Protein AF-A0A2S9QR85-F1 (afdb_monomer)

Nearest PDB structures (foldseek):
  8r56-assembly2_B  TM=5.406E-01  e=2.020E+00  Priestia megaterium DSM 319
  4exr-assembly1_A-2  TM=4.709E-01  e=4.656E+00  Clostridioides difficile 630
  7yv9-assembly1_H  TM=4.266E-01  e=5.246E+00  Mus musculus

Solvent-accessible surface area (backbone atoms only — not comparable to full-atom val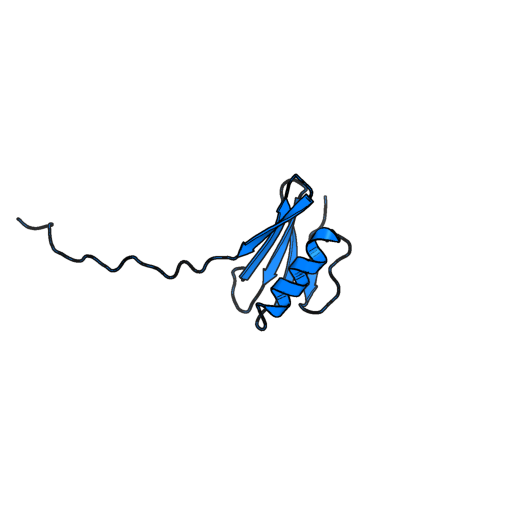ues): 5835 Å² total; per-residue (Å²): 136,79,80,62,50,76,50,48,62,93,52,81,78,59,90,85,57,60,74,72,44,48,65,57,48,55,52,50,48,70,74,36,82,71,47,56,32,38,39,38,39,68,57,97,86,31,54,35,38,29,35,30,40,95,57,96,58,50,56,30,34,42,32,56,40,97,88,60,46,69,41,77,48,63,59,69,77,80,88,64,77,76,76,83,82,88,71,91,83,88,84,130

Organism: NCBI:txid1686285

Foldseek 3Di:
DDDKDKDFQPDQDDPPDDPLCRVVSVVVCVVCVQWTMWIWDADPNWTKIFTHGPDPHGQKIWTQDPVRHIDIGGPPPPPDDPDDPPDDDPDD

Radius of gyration: 18.14 Å; Cα contacts (8 Å, |Δi|>4): 135; chains: 1; bounding box: 39×60×36 Å

Secondary structure (DSSP, 8-state):
----EEEETTSPPPTTS-GGGHHHHHHHHHH-TT--EEEEEEETTEEEEEEE-SSSSEEEEEEE-TTS-EEEEE---------------S--

Sequence (92 aa):
MQLGARWRVGEPPHSGVPPALHAVIAEAEAAHPGASAWTLTWLEGRPRCALGGDGLAPLLTVTLGPSGEPLVEAERNSAAPPADDEDDDWLT

Structure (mmCIF, N/CA/C/O backbone):
data_AF-A0A2S9QR85-F1
#
_entry.id   AF-A0A2S9QR85-F1
#
loop_
_atom_site.group_PDB
_atom_site.id
_atom_site.type_symbol
_atom_site.label_atom_id
_atom_site.label_alt_id
_atom_site.label_comp_id
_atom_site.label_asym_id
_atom_site.label_entity_id
_atom_site.label_seq_id
_atom_site.pdbx_PDB_ins_code
_atom_site.Cartn_x
_atom_site.Cartn_y
_atom_site.Cartn_z
_atom_site.occupancy
_atom_site.B_iso_or_equiv
_atom_site.auth_seq_id
_atom_site.auth_comp_id
_atom_site.auth_asym_id
_atom_site.auth_atom_id
_atom_site.pdbx_PDB_model_num
ATOM 1 N N . MET A 1 1 ? -7.346 -0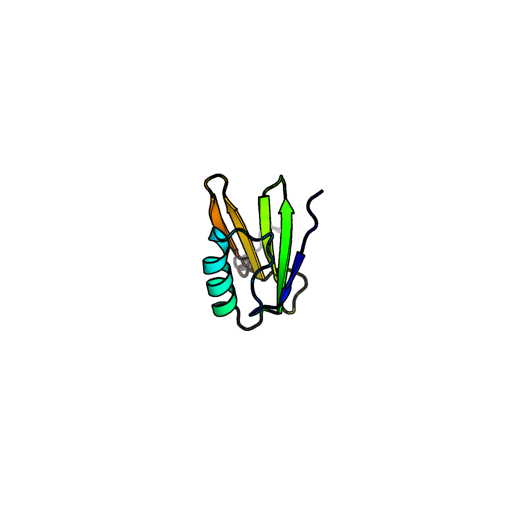.085 19.117 1.00 52.34 1 MET A N 1
ATOM 2 C CA . MET A 1 1 ? -5.978 0.099 18.588 1.00 52.34 1 MET A CA 1
ATOM 3 C C . MET A 1 1 ? -5.739 -1.007 17.579 1.00 52.34 1 MET A C 1
ATOM 5 O O . MET A 1 1 ? -5.774 -2.161 17.982 1.00 52.34 1 MET A O 1
ATOM 9 N N . GLN A 1 2 ? -5.603 -0.686 16.291 1.00 70.19 2 GLN A N 1
ATOM 10 C CA . GLN A 1 2 ? -5.333 -1.696 15.265 1.00 70.19 2 GLN A CA 1
ATOM 11 C C . GLN A 1 2 ? -3.829 -1.721 15.017 1.00 70.19 2 GLN A C 1
ATOM 13 O O . GLN A 1 2 ? -3.253 -0.717 14.601 1.00 70.19 2 GLN A O 1
ATOM 18 N N . LEU A 1 3 ? -3.185 -2.828 15.382 1.00 77.94 3 LEU A N 1
ATOM 19 C CA . LEU A 1 3 ? -1.743 -2.975 15.237 1.00 77.94 3 LEU A CA 1
ATOM 20 C C . LEU A 1 3 ? -1.405 -3.084 13.744 1.00 77.94 3 LEU A C 1
ATOM 22 O O . LEU A 1 3 ? -2.098 -3.773 12.992 1.00 77.94 3 LEU A O 1
ATOM 26 N N . GLY A 1 4 ? -0.358 -2.379 13.314 1.00 86.44 4 GLY A N 1
ATOM 27 C CA . GLY A 1 4 ? 0.209 -2.580 11.984 1.00 86.44 4 GLY A CA 1
ATOM 28 C C . GLY A 1 4 ? 0.787 -3.989 11.830 1.00 86.44 4 GLY A C 1
ATOM 29 O O . GLY A 1 4 ? 1.011 -4.6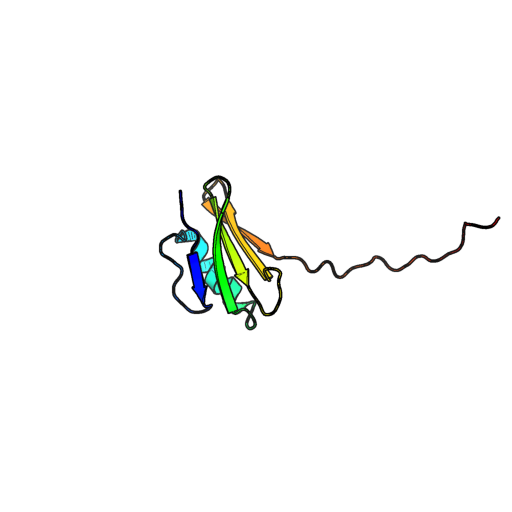94 12.815 1.00 86.44 4 GLY A O 1
ATOM 30 N N . ALA A 1 5 ? 1.041 -4.396 10.592 1.00 92.31 5 ALA A N 1
ATOM 31 C CA . ALA A 1 5 ? 1.655 -5.684 10.280 1.00 92.31 5 ALA A CA 1
ATOM 32 C C . ALA A 1 5 ? 2.719 -5.520 9.196 1.00 92.31 5 ALA A C 1
ATOM 34 O O . ALA A 1 5 ? 2.672 -4.573 8.415 1.00 92.31 5 ALA A O 1
ATOM 35 N N . ARG A 1 6 ? 3.671 -6.449 9.128 1.00 93.88 6 ARG A N 1
ATOM 36 C CA . ARG A 1 6 ? 4.688 -6.494 8.074 1.00 93.88 6 ARG A CA 1
ATOM 37 C C . ARG A 1 6 ? 4.839 -7.929 7.577 1.00 93.88 6 ARG A C 1
ATOM 39 O O . ARG A 1 6 ? 4.913 -8.835 8.401 1.00 93.88 6 ARG A O 1
ATOM 46 N N . TRP A 1 7 ? 4.892 -8.122 6.262 1.00 94.69 7 TRP A N 1
ATOM 47 C CA . TRP A 1 7 ? 5.131 -9.422 5.612 1.00 94.69 7 TRP A CA 1
ATOM 48 C C . TRP A 1 7 ? 6.089 -9.249 4.432 1.00 94.69 7 TRP A C 1
ATOM 50 O O . TRP A 1 7 ? 6.269 -8.124 3.956 1.00 94.69 7 TRP A O 1
ATOM 60 N N . ARG A 1 8 ? 6.769 -10.315 3.990 1.00 94.38 8 ARG A N 1
ATOM 61 C CA . ARG A 1 8 ? 7.673 -10.211 2.833 1.00 94.38 8 ARG A CA 1
ATOM 62 C C . ARG A 1 8 ? 6.903 -10.247 1.520 1.00 94.38 8 ARG A C 1
ATOM 64 O O . ARG A 1 8 ? 5.794 -10.765 1.451 1.00 94.38 8 ARG A O 1
ATOM 71 N N . VAL A 1 9 ? 7.529 -9.703 0.482 1.00 93.00 9 VAL A N 1
ATOM 72 C CA . VAL A 1 9 ? 7.043 -9.847 -0.894 1.00 93.00 9 VAL A CA 1
ATOM 73 C C . VAL A 1 9 ? 6.989 -11.329 -1.272 1.00 93.00 9 VAL A C 1
ATOM 75 O O . VAL A 1 9 ? 7.914 -12.081 -0.952 1.00 93.00 9 VAL A O 1
ATOM 78 N N . GLY A 1 10 ? 5.900 -11.752 -1.914 1.00 89.69 10 GLY A N 1
ATOM 79 C CA . GLY A 1 10 ? 5.654 -13.150 -2.284 1.00 89.69 10 GLY A CA 1
ATOM 80 C C . GLY A 1 10 ? 5.105 -14.039 -1.158 1.00 89.69 10 GLY A C 1
ATOM 81 O O . GLY A 1 10 ? 4.745 -15.189 -1.416 1.00 89.69 10 GLY A O 1
ATOM 82 N N . GLU A 1 11 ? 5.002 -13.535 0.076 1.00 92.31 11 GLU A N 1
ATOM 83 C CA . GLU A 1 11 ? 4.225 -14.183 1.140 1.00 92.31 11 GLU A CA 1
ATOM 84 C C . GLU A 1 11 ? 2.745 -13.765 1.063 1.00 92.31 11 GLU A C 1
ATOM 86 O O . GLU A 1 11 ? 2.429 -12.671 0.584 1.00 92.31 11 GLU A O 1
ATOM 91 N N . PRO A 1 12 ? 1.807 -14.603 1.548 1.00 88.56 12 PRO A N 1
ATOM 92 C CA . PRO A 1 12 ? 0.396 -14.237 1.572 1.00 88.56 12 PRO A CA 1
ATOM 93 C C . PRO A 1 12 ? 0.166 -12.941 2.377 1.00 88.56 12 PRO A C 1
ATOM 95 O O . PRO A 1 12 ? 0.755 -12.783 3.453 1.00 88.56 12 PRO A O 1
ATOM 98 N N . PRO A 1 13 ? -0.716 -12.032 1.908 1.00 89.69 13 PRO A N 1
ATOM 99 C CA . PRO A 1 13 ? -1.037 -10.805 2.627 1.00 89.69 13 PRO A CA 1
ATOM 100 C C . PRO A 1 13 ? -1.517 -11.085 4.054 1.00 89.69 13 PRO A C 1
ATOM 102 O O . PRO A 1 13 ? -2.246 -12.047 4.306 1.00 89.69 13 PRO A O 1
ATOM 105 N N . HIS A 1 14 ? -1.149 -10.212 4.995 1.00 90.50 14 HIS A N 1
ATOM 106 C CA . HIS A 1 14 ? -1.603 -10.323 6.382 1.00 90.50 14 HIS A CA 1
ATOM 107 C C . HIS A 1 14 ? -3.142 -10.304 6.467 1.00 90.50 14 HIS A C 1
ATOM 109 O O . HIS A 1 14 ? -3.800 -9.601 5.704 1.00 90.50 14 HIS A O 1
ATOM 115 N N . SER A 1 15 ? -3.735 -10.999 7.445 1.00 88.00 15 SER A N 1
ATOM 116 C CA . SER A 1 15 ? -5.200 -11.128 7.600 1.00 88.00 15 SER A CA 1
ATOM 117 C C . SER A 1 15 ? -5.950 -9.797 7.765 1.00 88.00 15 SER A C 1
ATOM 119 O O . SER A 1 15 ? -7.152 -9.723 7.533 1.00 88.00 15 SER A O 1
ATOM 121 N N . GLY A 1 16 ? -5.240 -8.736 8.153 1.00 86.81 16 GLY A N 1
ATOM 122 C CA . GLY A 1 16 ? -5.764 -7.369 8.230 1.00 86.81 16 GLY A CA 1
ATOM 123 C C . GLY A 1 16 ? -5.866 -6.644 6.882 1.00 86.81 16 GLY A C 1
ATOM 124 O O . GLY A 1 16 ? -6.417 -5.547 6.837 1.00 86.81 16 GLY A O 1
ATOM 125 N N . VAL A 1 17 ? -5.330 -7.215 5.801 1.00 90.06 17 VAL A N 1
ATOM 126 C CA . VAL A 1 17 ? -5.393 -6.646 4.452 1.00 90.06 17 VAL A CA 1
ATOM 127 C C . VAL A 1 17 ? -6.704 -7.073 3.780 1.00 90.06 17 VAL A C 1
ATOM 129 O O . VAL A 1 17 ? -6.920 -8.274 3.592 1.00 90.06 17 VAL A O 1
ATOM 132 N N . PRO A 1 18 ? -7.566 -6.126 3.367 1.00 90.56 18 PRO A N 1
ATOM 133 C CA . PRO A 1 18 ? -8.803 -6.444 2.664 1.00 90.56 18 PRO A CA 1
ATOM 134 C C . PRO A 1 18 ? -8.548 -7.217 1.362 1.00 90.56 18 PRO A C 1
ATOM 136 O O . PRO A 1 18 ? -7.623 -6.864 0.626 1.00 90.56 18 PRO A O 1
ATOM 139 N N . PRO A 1 19 ? -9.405 -8.191 1.009 1.00 91.06 19 PRO A N 1
ATOM 140 C CA . PRO A 1 19 ? -9.249 -8.985 -0.212 1.00 91.06 19 PRO A CA 1
ATOM 141 C C . PRO A 1 19 ? -9.274 -8.135 -1.490 1.00 91.06 19 PRO A C 1
ATOM 143 O O . PRO A 1 19 ? -8.614 -8.475 -2.466 1.00 91.06 19 PRO A O 1
ATOM 146 N N . ALA A 1 20 ? -9.959 -6.986 -1.466 1.00 91.25 20 ALA A N 1
ATOM 147 C CA . ALA A 1 20 ? -9.970 -6.021 -2.568 1.00 91.25 20 ALA A CA 1
ATOM 148 C C . ALA A 1 20 ? -8.568 -5.490 -2.933 1.00 91.25 20 ALA A C 1
ATOM 150 O O . ALA A 1 20 ? -8.346 -5.092 -4.072 1.00 91.25 20 ALA A O 1
ATOM 151 N N . LEU A 1 21 ? -7.616 -5.498 -1.989 1.00 92.19 21 LEU A N 1
ATOM 152 C CA . LEU A 1 21 ? -6.246 -5.039 -2.227 1.00 92.19 21 LEU A CA 1
ATOM 153 C C . LEU A 1 21 ? -5.313 -6.161 -2.710 1.00 92.19 21 LEU A C 1
ATOM 155 O O . LEU A 1 21 ? -4.205 -5.867 -3.144 1.00 92.19 21 LEU A O 1
ATOM 159 N N . HIS A 1 22 ? -5.716 -7.436 -2.634 1.00 92.88 22 HIS A N 1
ATOM 160 C CA . HIS A 1 22 ? -4.809 -8.568 -2.886 1.00 92.88 22 HIS A CA 1
ATOM 161 C C . HIS A 1 22 ? -4.341 -8.630 -4.340 1.00 92.88 22 HIS A C 1
ATOM 163 O O . HIS A 1 22 ? -3.157 -8.843 -4.582 1.00 92.88 22 HIS A O 1
ATOM 169 N N . ALA A 1 23 ? -5.247 -8.396 -5.296 1.00 92.69 23 ALA A N 1
ATOM 170 C CA . ALA A 1 23 ? -4.897 -8.351 -6.716 1.00 92.69 23 ALA A CA 1
ATOM 171 C C . ALA A 1 23 ? -3.869 -7.243 -6.994 1.00 92.69 23 ALA A C 1
ATOM 173 O O . ALA A 1 23 ? -2.820 -7.498 -7.573 1.00 92.69 23 ALA A O 1
ATOM 174 N N . VAL A 1 24 ? -4.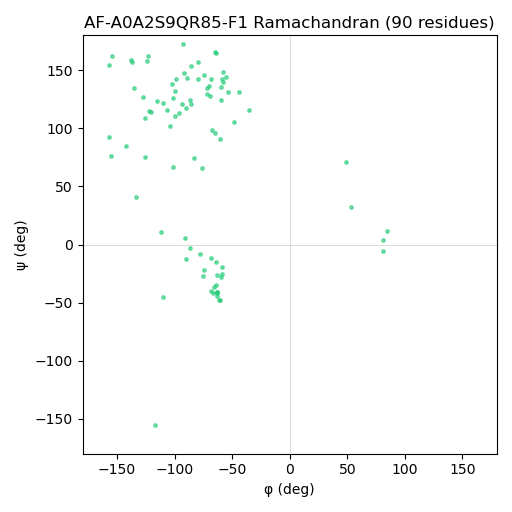126 -6.049 -6.459 1.00 93.88 24 VAL A N 1
ATOM 175 C CA . VAL A 1 24 ? -3.257 -4.880 -6.625 1.00 93.88 24 VAL A CA 1
ATOM 176 C C . VAL A 1 24 ? -1.896 -5.075 -5.960 1.00 93.88 24 VAL A C 1
ATOM 178 O O . VAL A 1 24 ? -0.882 -4.647 -6.501 1.00 93.88 24 VAL A O 1
ATOM 181 N N . ILE A 1 25 ? -1.847 -5.748 -4.807 1.00 93.25 25 ILE A N 1
ATOM 182 C CA . ILE A 1 25 ? -0.593 -6.134 -4.149 1.00 93.25 25 ILE A CA 1
ATOM 183 C C . ILE A 1 25 ? 0.217 -7.069 -5.053 1.00 93.25 25 ILE A C 1
ATOM 185 O O . ILE A 1 25 ? 1.392 -6.805 -5.279 1.00 93.25 25 ILE A O 1
ATOM 189 N N . ALA A 1 26 ? -0.400 -8.107 -5.622 1.00 92.44 26 ALA A N 1
ATOM 190 C CA . ALA A 1 26 ? 0.297 -9.035 -6.513 1.00 92.44 26 ALA A CA 1
ATOM 191 C C . ALA A 1 26 ? 0.815 -8.345 -7.792 1.00 92.44 26 ALA A C 1
ATOM 193 O O . ALA A 1 26 ? 1.945 -8.584 -8.216 1.00 92.44 26 ALA A O 1
ATOM 194 N N . GLU A 1 27 ? 0.022 -7.447 -8.384 1.00 92.69 27 GLU A N 1
ATOM 195 C CA . GLU A 1 27 ? 0.448 -6.636 -9.534 1.00 92.69 27 GLU A CA 1
ATOM 196 C C . GLU A 1 27 ? 1.615 -5.705 -9.174 1.00 92.69 27 GLU A C 1
ATOM 198 O O . GLU A 1 27 ? 2.582 -5.584 -9.929 1.00 92.69 27 GLU A O 1
ATOM 203 N N . ALA A 1 28 ? 1.558 -5.081 -7.997 1.00 92.88 28 ALA A N 1
ATOM 204 C CA . ALA A 1 28 ? 2.606 -4.211 -7.485 1.00 92.88 28 ALA A CA 1
ATOM 205 C C . ALA A 1 28 ? 3.928 -4.958 -7.243 1.00 92.88 28 ALA A C 1
ATOM 207 O O . ALA A 1 28 ? 4.987 -4.426 -7.584 1.00 92.88 28 ALA A O 1
ATOM 208 N N . GLU A 1 29 ? 3.874 -6.179 -6.704 1.00 93.19 29 GLU A N 1
ATOM 209 C CA . GLU A 1 29 ? 5.043 -7.052 -6.543 1.00 93.19 29 GLU A CA 1
ATOM 210 C C . GLU A 1 29 ? 5.656 -7.428 -7.897 1.00 93.19 29 GLU A C 1
ATOM 212 O O . GLU A 1 29 ? 6.870 -7.331 -8.071 1.00 93.19 29 GLU A O 1
ATOM 217 N N . ALA A 1 30 ? 4.825 -7.787 -8.881 1.00 92.06 30 ALA A N 1
ATOM 218 C CA . ALA A 1 30 ? 5.290 -8.113 -10.228 1.00 92.06 30 ALA A CA 1
ATOM 219 C C . ALA A 1 30 ? 5.938 -6.908 -10.936 1.00 92.06 30 ALA A C 1
ATOM 221 O O . ALA A 1 30 ? 6.906 -7.071 -11.680 1.00 92.06 30 ALA A O 1
ATOM 222 N N . ALA A 1 31 ? 5.429 -5.698 -10.690 1.00 91.12 31 ALA A N 1
ATOM 223 C CA . ALA A 1 31 ? 5.983 -4.462 -11.238 1.00 91.12 31 ALA A CA 1
ATOM 224 C C . ALA A 1 31 ? 7.291 -4.016 -10.553 1.00 91.12 31 ALA A C 1
ATOM 226 O O . ALA A 1 31 ? 8.067 -3.275 -11.156 1.00 91.12 31 ALA A O 1
ATOM 227 N N . HIS A 1 32 ? 7.556 -4.464 -9.318 1.00 90.12 32 HIS A N 1
ATOM 228 C CA . HIS A 1 32 ? 8.714 -4.051 -8.518 1.00 90.12 32 HIS A CA 1
ATOM 229 C C . HIS A 1 32 ? 9.527 -5.263 -8.042 1.00 90.12 32 HIS A C 1
ATOM 231 O O . HIS A 1 32 ? 9.509 -5.594 -6.856 1.00 90.12 32 HIS A O 1
ATOM 237 N N . PRO A 1 33 ? 10.319 -5.898 -8.926 1.00 86.62 33 PRO A N 1
ATOM 238 C CA . PRO A 1 33 ? 11.107 -7.082 -8.571 1.00 86.62 33 PRO A CA 1
ATOM 239 C C . PRO A 1 33 ? 12.193 -6.827 -7.507 1.00 86.62 33 PRO A C 1
ATOM 241 O O . PRO A 1 33 ? 12.717 -7.779 -6.940 1.00 86.62 33 PRO A O 1
ATOM 244 N N . GLY A 1 34 ? 12.539 -5.563 -7.228 1.00 87.12 34 GLY A N 1
ATOM 245 C CA . GLY A 1 34 ? 13.452 -5.163 -6.145 1.00 87.12 34 GLY A CA 1
ATOM 246 C C . GLY A 1 34 ? 12.763 -4.869 -4.806 1.00 87.12 34 GLY A C 1
ATOM 247 O O . GLY A 1 34 ? 13.399 -4.378 -3.876 1.00 87.12 34 GLY A O 1
ATOM 248 N N . ALA A 1 35 ? 11.455 -5.098 -4.695 1.00 92.19 35 ALA A N 1
ATOM 249 C CA . ALA A 1 35 ? 10.743 -4.894 -3.445 1.00 92.19 35 ALA A CA 1
ATOM 250 C C . ALA A 1 35 ? 11.051 -6.004 -2.427 1.00 92.19 35 ALA A C 1
ATOM 252 O O . ALA A 1 35 ? 11.231 -7.167 -2.779 1.00 92.19 35 ALA A O 1
ATOM 253 N N . SER A 1 36 ? 11.086 -5.647 -1.142 1.00 92.75 36 SER A N 1
ATOM 254 C CA . SER A 1 36 ? 11.510 -6.554 -0.068 1.00 92.75 36 SER A CA 1
ATOM 255 C C . SER A 1 36 ? 10.364 -6.989 0.844 1.00 92.75 36 SER A C 1
ATOM 257 O O . SER A 1 36 ? 10.241 -8.165 1.197 1.00 92.75 36 SER A O 1
ATOM 259 N N . ALA A 1 37 ? 9.523 -6.046 1.266 1.00 94.12 37 ALA A N 1
ATOM 260 C CA . ALA A 1 37 ? 8.463 -6.303 2.230 1.00 94.12 37 ALA A CA 1
ATOM 261 C C . ALA A 1 37 ? 7.336 -5.280 2.136 1.00 94.12 37 ALA A C 1
ATOM 263 O O . ALA A 1 37 ? 7.549 -4.118 1.797 1.00 94.12 37 ALA A O 1
ATOM 264 N N . TRP A 1 38 ? 6.155 -5.701 2.557 1.00 95.31 38 TRP A N 1
ATOM 265 C CA . TRP A 1 38 ? 4.991 -4.854 2.738 1.00 95.31 38 TRP A CA 1
ATOM 266 C C . TRP A 1 38 ? 4.816 -4.466 4.194 1.00 95.31 38 TRP A C 1
ATOM 268 O O . TRP A 1 38 ? 4.997 -5.286 5.093 1.00 95.31 38 TRP A O 1
ATOM 278 N N . THR A 1 39 ? 4.393 -3.229 4.422 1.00 94.56 39 THR A N 1
ATOM 279 C CA . THR A 1 39 ? 4.038 -2.713 5.743 1.00 94.56 39 THR A CA 1
ATOM 280 C C . THR A 1 39 ? 2.596 -2.216 5.722 1.00 94.56 39 THR A C 1
ATOM 282 O O . THR A 1 39 ? 2.280 -1.243 5.044 1.00 94.56 39 THR A O 1
ATOM 285 N N . LEU A 1 40 ? 1.718 -2.870 6.480 1.00 94.31 40 LEU A N 1
ATOM 286 C CA . LEU A 1 40 ? 0.351 -2.429 6.741 1.00 94.31 40 LEU A CA 1
ATOM 287 C C . LEU A 1 40 ? 0.335 -1.476 7.932 1.00 94.31 40 LEU A C 1
ATOM 289 O O . LEU A 1 40 ? 0.720 -1.823 9.050 1.00 94.31 40 LEU A O 1
ATOM 293 N N . THR A 1 41 ? -0.205 -0.297 7.684 1.00 92.44 41 THR A N 1
ATOM 294 C CA . THR A 1 41 ? -0.517 0.730 8.672 1.00 92.44 41 THR A CA 1
ATOM 295 C C . THR A 1 41 ? -1.995 1.089 8.587 1.00 92.44 41 THR A C 1
ATOM 297 O O . THR A 1 41 ? -2.667 0.783 7.602 1.00 92.44 41 THR A O 1
ATOM 300 N N . TRP A 1 42 ? -2.513 1.716 9.639 1.00 89.25 42 TRP A N 1
ATOM 301 C C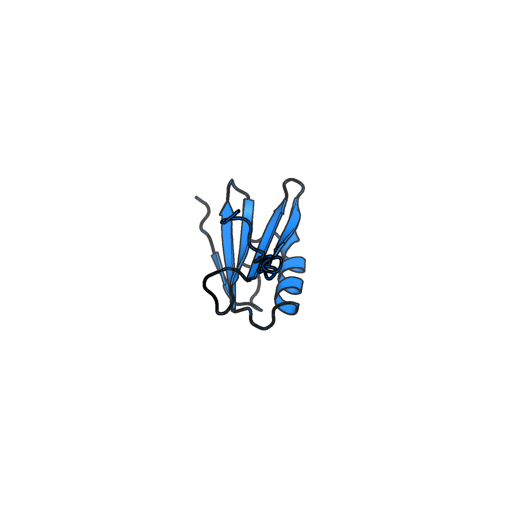A . TRP A 1 42 ? -3.899 2.166 9.704 1.00 89.25 42 TRP A CA 1
ATOM 302 C C . TRP A 1 42 ? -3.915 3.671 9.916 1.00 89.25 42 TRP A C 1
ATOM 304 O O . TRP A 1 42 ? -3.484 4.147 10.965 1.00 89.25 42 TRP A O 1
ATOM 314 N N . LEU A 1 43 ? -4.409 4.411 8.928 1.00 87.81 43 LEU A N 1
ATOM 315 C CA . LEU A 1 43 ? -4.565 5.862 9.002 1.00 87.81 43 LEU A CA 1
ATOM 316 C C . LEU A 1 43 ? -6.050 6.188 8.938 1.00 87.81 43 LEU A C 1
ATOM 318 O O . LEU A 1 43 ? -6.734 5.746 8.022 1.00 87.81 43 LEU A O 1
ATOM 322 N N . GLU A 1 44 ? -6.557 6.896 9.948 1.00 86.25 44 GLU A N 1
ATOM 323 C CA . GLU A 1 44 ? -7.976 7.287 10.034 1.00 86.25 44 GLU A CA 1
ATOM 324 C C . GLU A 1 44 ? -8.952 6.098 9.887 1.00 86.25 44 GLU A C 1
ATOM 326 O O . GLU A 1 44 ? -10.046 6.215 9.342 1.00 86.25 44 GLU A O 1
ATOM 331 N N . GLY A 1 45 ? -8.536 4.914 10.354 1.00 85.94 45 GLY A N 1
ATOM 332 C CA . GLY A 1 45 ? -9.310 3.673 10.240 1.00 85.94 45 GLY A CA 1
ATOM 333 C C . GLY A 1 45 ? -9.217 2.973 8.880 1.00 85.94 45 GLY A C 1
ATOM 334 O O . GLY A 1 45 ? -9.856 1.939 8.694 1.00 85.94 45 GLY A O 1
ATOM 335 N N . ARG A 1 46 ? -8.407 3.478 7.944 1.00 88.06 46 ARG A N 1
ATOM 336 C CA . ARG A 1 46 ? -8.215 2.894 6.612 1.00 88.06 46 ARG A CA 1
ATOM 337 C C . ARG A 1 46 ? -6.903 2.113 6.523 1.00 88.06 46 ARG A C 1
ATOM 339 O O . ARG A 1 46 ? -5.880 2.592 7.021 1.00 88.06 46 ARG A O 1
ATOM 346 N N . PRO A 1 47 ? -6.907 0.932 5.883 1.00 91.56 47 PRO A N 1
ATOM 347 C CA . PRO A 1 47 ? -5.692 0.163 5.668 1.00 91.56 47 PRO A CA 1
ATOM 348 C C . PRO A 1 47 ? -4.818 0.844 4.612 1.00 91.56 47 PRO A C 1
ATOM 350 O O . PRO A 1 47 ? -5.280 1.172 3.515 1.00 91.56 47 PRO A O 1
ATOM 353 N N . ARG A 1 48 ? -3.541 1.024 4.948 1.00 92.81 48 ARG A N 1
ATOM 354 C CA . ARG A 1 48 ? -2.493 1.575 4.087 1.00 92.81 48 ARG A CA 1
ATOM 355 C C . ARG A 1 48 ? -1.328 0.593 4.029 1.00 92.81 48 ARG A C 1
ATOM 357 O O . ARG A 1 48 ? -0.615 0.420 5.016 1.00 92.81 48 ARG A O 1
ATOM 364 N N . CYS A 1 49 ? -1.151 -0.056 2.885 1.00 94.56 49 CYS A N 1
ATOM 365 C CA . CYS A 1 49 ? -0.090 -1.023 2.620 1.00 94.56 49 CYS A CA 1
ATOM 366 C C . CYS A 1 49 ? 1.029 -0.343 1.828 1.00 94.56 49 CYS A C 1
ATOM 368 O O . CYS A 1 49 ? 0.842 -0.005 0.665 1.00 94.56 49 CYS A O 1
ATOM 370 N N . ALA A 1 50 ? 2.185 -0.140 2.445 1.00 94.50 50 ALA A N 1
ATOM 371 C CA . ALA A 1 50 ? 3.356 0.438 1.798 1.00 94.50 50 ALA A CA 1
ATOM 372 C C . ALA A 1 50 ? 4.341 -0.662 1.382 1.00 94.50 50 ALA A C 1
ATOM 374 O O . ALA A 1 50 ? 4.663 -1.532 2.196 1.00 94.50 50 ALA A O 1
ATOM 375 N N . LEU A 1 51 ? 4.829 -0.614 0.143 1.00 95.06 51 LEU A N 1
ATOM 376 C CA . LEU A 1 51 ? 5.852 -1.518 -0.377 1.00 95.06 51 LEU A CA 1
ATOM 377 C C . LEU A 1 51 ? 7.240 -0.930 -0.127 1.00 95.06 51 LEU A C 1
ATOM 379 O O . LEU A 1 51 ? 7.563 0.136 -0.643 1.00 95.06 51 LEU A O 1
ATOM 383 N N . GLY A 1 52 ? 8.064 -1.613 0.658 1.00 92.62 52 GLY A N 1
ATOM 384 C CA . GLY A 1 52 ? 9.454 -1.234 0.903 1.00 92.62 52 GLY A CA 1
ATOM 385 C C . GLY A 1 52 ? 10.410 -1.843 -0.123 1.00 92.62 52 GLY A C 1
ATOM 386 O O . GLY A 1 52 ? 10.240 -2.995 -0.524 1.00 92.62 52 GLY A O 1
ATOM 387 N N . GLY A 1 53 ? 11.434 -1.081 -0.504 1.00 87.50 53 GLY A N 1
ATOM 388 C CA . GLY A 1 53 ? 12.586 -1.543 -1.292 1.00 87.50 53 GLY A CA 1
ATOM 389 C C . GLY A 1 53 ? 13.894 -1.404 -0.507 1.00 87.50 53 GLY A C 1
ATOM 390 O O . GLY A 1 53 ? 13.871 -1.366 0.722 1.00 87.50 53 GLY A O 1
ATOM 391 N N . ASP A 1 54 ? 15.020 -1.293 -1.212 1.00 81.38 54 ASP A N 1
ATOM 392 C CA . ASP A 1 54 ? 16.351 -1.036 -0.626 1.00 81.38 54 ASP A CA 1
ATOM 393 C C . ASP A 1 54 ? 16.516 0.375 -0.015 1.00 81.38 54 ASP A C 1
ATOM 395 O O . ASP A 1 54 ? 17.495 0.649 0.677 1.00 81.38 54 ASP A O 1
ATOM 399 N N . GLY A 1 55 ? 15.572 1.286 -0.269 1.00 77.88 55 GLY A N 1
ATOM 400 C CA . GLY A 1 55 ? 15.584 2.660 0.239 1.00 77.88 55 GLY A CA 1
ATOM 401 C C . GLY A 1 55 ? 14.837 2.861 1.565 1.00 77.88 55 GLY A C 1
ATOM 402 O O . GLY A 1 55 ? 14.135 1.984 2.061 1.00 77.88 55 GLY A O 1
ATOM 403 N N . LEU A 1 56 ? 14.961 4.071 2.128 1.00 76.19 56 LEU A N 1
ATOM 404 C CA . LEU A 1 56 ? 14.213 4.498 3.323 1.00 76.19 56 LEU A CA 1
ATOM 405 C C . LEU A 1 56 ? 12.737 4.820 3.027 1.00 76.19 56 LEU A C 1
ATOM 407 O O . LEU A 1 56 ? 11.898 4.715 3.920 1.00 76.19 56 LEU A O 1
ATOM 411 N N . ALA A 1 57 ? 12.427 5.223 1.793 1.00 84.44 57 ALA A N 1
ATOM 412 C CA . ALA A 1 57 ? 11.076 5.552 1.349 1.00 84.44 57 ALA A CA 1
ATOM 413 C C . ALA A 1 57 ? 10.375 4.324 0.736 1.00 84.44 57 ALA A C 1
ATOM 415 O O . ALA A 1 57 ? 11.039 3.472 0.134 1.00 84.44 57 ALA A O 1
ATOM 416 N N . PRO A 1 58 ? 9.041 4.208 0.873 1.00 88.25 58 PRO A N 1
ATOM 417 C CA . PRO A 1 58 ? 8.289 3.166 0.191 1.00 88.25 58 PRO A CA 1
ATOM 418 C C . PRO A 1 58 ? 8.270 3.413 -1.323 1.00 88.25 58 PRO A C 1
ATOM 420 O O . PRO A 1 58 ? 8.147 4.546 -1.768 1.00 88.25 58 PRO A O 1
ATOM 423 N N . LEU A 1 59 ? 8.344 2.345 -2.115 1.00 90.00 59 LEU A N 1
ATOM 424 C CA . LEU A 1 59 ? 8.256 2.398 -3.579 1.00 90.00 59 LEU A CA 1
ATOM 425 C C . LEU A 1 59 ? 6.845 2.788 -4.038 1.00 90.00 59 LEU A C 1
ATOM 427 O O . LEU A 1 59 ? 6.655 3.56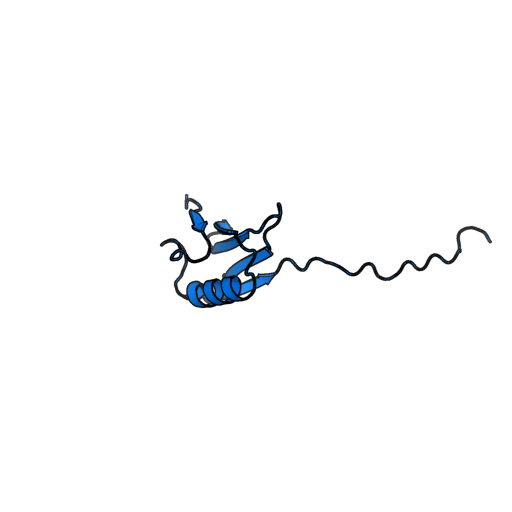7 -4.969 1.00 90.00 59 LEU A O 1
ATOM 431 N N . LEU A 1 60 ? 5.836 2.245 -3.361 1.00 92.75 60 LEU A N 1
ATOM 432 C CA . LEU A 1 60 ? 4.437 2.578 -3.589 1.00 92.75 60 LEU A CA 1
ATOM 433 C C . LEU A 1 60 ? 3.614 2.327 -2.335 1.00 92.75 60 LEU A C 1
ATOM 435 O O . LEU A 1 60 ? 4.007 1.584 -1.433 1.00 92.75 60 LEU A O 1
ATOM 439 N N . THR A 1 61 ? 2.434 2.921 -2.311 1.00 93.81 61 THR A N 1
ATOM 440 C CA . THR A 1 61 ? 1.438 2.718 -1.277 1.00 93.81 61 THR A CA 1
ATOM 441 C C . THR A 1 61 ? 0.101 2.339 -1.899 1.00 93.81 61 THR A C 1
ATOM 443 O O . THR A 1 61 ? -0.434 3.055 -2.737 1.00 93.81 61 THR A O 1
ATOM 446 N N . VAL A 1 62 ? -0.471 1.232 -1.441 1.00 94.19 62 VAL A N 1
ATOM 447 C CA . VAL A 1 62 ? -1.836 0.809 -1.750 1.00 94.19 62 VAL A CA 1
ATOM 448 C C . VAL A 1 62 ? -2.733 1.142 -0.561 1.00 94.19 62 VAL A C 1
ATOM 450 O O . VAL A 1 62 ? -2.461 0.740 0.572 1.00 94.19 62 VAL A O 1
ATOM 453 N N . THR A 1 63 ? -3.815 1.869 -0.800 1.00 93.88 63 THR A N 1
ATOM 454 C CA . THR A 1 63 ? -4.825 2.213 0.208 1.00 93.88 63 THR A CA 1
ATOM 455 C C . THR A 1 63 ? -6.204 1.759 -0.237 1.00 93.88 63 THR A C 1
ATOM 457 O O . THR A 1 63 ? -6.446 1.548 -1.422 1.00 93.88 63 THR A O 1
ATOM 460 N N . LEU A 1 64 ? -7.116 1.594 0.720 1.00 91.88 64 LEU A N 1
ATOM 461 C CA . LEU A 1 64 ? -8.526 1.380 0.412 1.00 91.88 64 LEU A CA 1
ATOM 462 C C . LEU A 1 64 ? -9.264 2.725 0.417 1.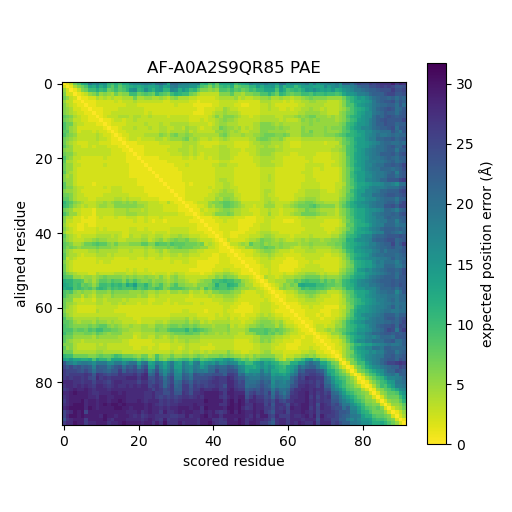00 91.88 64 LEU A C 1
ATOM 464 O O . LEU A 1 64 ? -9.284 3.431 1.432 1.00 91.88 64 LEU A O 1
ATOM 468 N N . GLY A 1 65 ? -9.862 3.064 -0.721 1.00 88.31 65 GLY A N 1
ATOM 469 C CA . GLY A 1 65 ? -10.721 4.224 -0.897 1.00 88.31 65 GLY A CA 1
ATOM 470 C C . GLY A 1 65 ? -12.009 4.138 -0.075 1.00 88.31 65 GLY A C 1
ATOM 471 O O . GLY A 1 65 ? -12.366 3.075 0.441 1.00 88.31 65 GLY A O 1
ATOM 472 N N . PRO A 1 66 ? -12.727 5.262 0.075 1.00 85.44 66 PRO A N 1
ATOM 473 C CA . PRO A 1 66 ? -13.965 5.315 0.849 1.00 85.44 66 PRO A CA 1
ATOM 474 C C . PRO A 1 66 ? -15.079 4.432 0.262 1.00 85.44 66 PRO A C 1
ATOM 476 O O . PRO A 1 66 ? -15.934 3.976 1.019 1.00 85.44 66 PRO A O 1
ATOM 479 N N . SER A 1 67 ? -15.059 4.160 -1.048 1.00 84.75 67 SER A N 1
ATOM 480 C CA . SER A 1 67 ? -16.006 3.262 -1.724 1.00 84.75 67 SER A CA 1
ATOM 481 C C . SER A 1 67 ? -15.567 1.795 -1.685 1.00 84.75 67 SER A C 1
ATOM 483 O O . SER A 1 67 ? -16.289 0.924 -2.167 1.00 84.75 67 SER A O 1
ATOM 485 N N . GLY A 1 68 ? -14.387 1.507 -1.129 1.00 85.56 68 GLY A N 1
ATOM 486 C CA . GLY A 1 68 ? -13.775 0.184 -1.179 1.00 85.56 68 GLY A CA 1
ATOM 487 C C . GLY A 1 68 ? -12.970 -0.081 -2.452 1.00 85.56 68 GLY A C 1
ATOM 488 O O . GLY A 1 68 ? -12.594 -1.231 -2.679 1.00 85.56 68 GLY A O 1
ATOM 489 N N . GLU A 1 69 ? -12.685 0.934 -3.278 1.00 89.69 69 GLU A N 1
ATOM 490 C CA . GLU A 1 69 ? -11.766 0.749 -4.403 1.00 89.69 69 GLU A CA 1
ATOM 491 C C . GLU A 1 69 ? -10.299 0.797 -3.946 1.00 89.69 69 GLU A C 1
ATOM 493 O O . GLU A 1 69 ? -9.947 1.580 -3.061 1.00 89.69 69 GLU A O 1
ATOM 498 N N . PRO A 1 70 ? -9.412 -0.026 -4.522 1.00 91.81 70 PRO A N 1
ATOM 499 C CA . PRO A 1 70 ? -7.985 0.108 -4.283 1.00 91.81 70 PRO A CA 1
ATOM 500 C C . PRO A 1 70 ? -7.454 1.394 -4.933 1.00 91.81 70 PRO A C 1
ATOM 502 O O . PRO A 1 70 ? -7.636 1.628 -6.126 1.00 91.81 70 PRO A O 1
ATOM 505 N N . LEU A 1 71 ? -6.753 2.209 -4.150 1.00 91.56 71 LEU A N 1
ATOM 506 C CA . LEU A 1 71 ? -6.049 3.408 -4.595 1.00 91.56 71 LEU A CA 1
ATOM 507 C C . LEU A 1 71 ? -4.544 3.153 -4.501 1.00 91.56 71 LEU A C 1
ATOM 509 O O . LEU A 1 71 ? -4.032 2.851 -3.422 1.00 91.56 71 LEU A O 1
ATOM 513 N N . VAL A 1 72 ? -3.838 3.281 -5.623 1.00 91.94 72 VAL A N 1
ATOM 514 C CA . VAL A 1 72 ? -2.382 3.101 -5.689 1.00 91.94 72 VAL A CA 1
ATOM 515 C C . VAL A 1 72 ? -1.711 4.455 -5.850 1.00 91.94 72 VAL A C 1
ATOM 517 O O . VAL A 1 72 ? -1.859 5.120 -6.872 1.00 91.94 72 VAL A O 1
ATOM 520 N N . GLU A 1 73 ? -0.939 4.839 -4.845 1.00 89.62 73 GLU A N 1
ATOM 521 C CA . GLU A 1 73 ? -0.034 5.979 -4.889 1.00 89.62 73 GLU A CA 1
ATOM 522 C C . GLU A 1 73 ? 1.393 5.454 -5.037 1.00 89.62 73 GLU A C 1
ATOM 524 O O . GLU A 1 73 ? 1.998 4.985 -4.074 1.00 89.62 73 GLU A O 1
ATOM 529 N N . ALA A 1 74 ? 1.942 5.506 -6.248 1.00 83.75 74 ALA A N 1
ATOM 530 C CA . ALA A 1 74 ? 3.376 5.321 -6.430 1.00 83.75 74 ALA A CA 1
ATOM 531 C C . ALA A 1 74 ? 4.103 6.567 -5.909 1.00 83.75 74 ALA A C 1
ATOM 533 O O . ALA A 1 74 ? 3.696 7.686 -6.240 1.00 83.75 74 ALA A O 1
ATOM 534 N N . GLU A 1 75 ? 5.177 6.380 -5.137 1.00 73.00 75 GLU A N 1
ATOM 535 C CA . GLU A 1 75 ? 6.117 7.467 -4.854 1.00 73.00 75 GLU A CA 1
ATOM 536 C C . GLU A 1 75 ? 6.756 7.819 -6.194 1.00 73.00 75 GLU A C 1
ATOM 538 O O . GLU A 1 75 ? 7.651 7.137 -6.700 1.00 73.00 75 GLU A O 1
ATOM 543 N N . ARG A 1 76 ? 6.207 8.844 -6.850 1.00 59.62 76 ARG A N 1
ATOM 544 C CA . ARG A 1 76 ? 6.803 9.382 -8.060 1.00 59.62 76 ARG A CA 1
ATOM 545 C C . ARG A 1 76 ? 8.100 10.017 -7.612 1.00 59.62 76 ARG A C 1
ATOM 547 O O . ARG A 1 76 ? 8.088 11.148 -7.131 1.00 59.62 76 ARG A O 1
ATOM 554 N N . ASN A 1 77 ? 9.205 9.288 -7.778 1.00 51.66 77 ASN A N 1
ATOM 555 C CA . ASN A 1 77 ? 10.526 9.887 -7.780 1.00 51.66 77 ASN A CA 1
ATOM 556 C C . ASN A 1 77 ? 10.424 11.087 -8.722 1.00 51.66 77 ASN A C 1
ATOM 558 O O . ASN A 1 77 ? 10.248 10.914 -9.931 1.00 51.66 77 ASN A O 1
ATOM 562 N N . SER A 1 78 ? 10.386 12.288 -8.152 1.00 48.06 78 SER A N 1
ATOM 563 C CA . SER A 1 78 ? 10.174 13.530 -8.882 1.00 48.06 78 SER A CA 1
ATOM 564 C C . SER A 1 78 ? 11.481 13.868 -9.583 1.00 48.06 78 SER A C 1
ATOM 566 O O . SER A 1 78 ? 12.174 14.815 -9.241 1.00 48.06 78 SER A O 1
ATOM 568 N N . ALA A 1 79 ? 11.863 13.031 -10.543 1.00 47.47 79 ALA A N 1
ATOM 569 C CA . ALA A 1 79 ? 12.956 13.280 -11.454 1.00 47.47 79 ALA A CA 1
ATOM 570 C C . ALA A 1 79 ? 12.425 14.151 -12.595 1.00 47.47 79 ALA A C 1
ATOM 572 O O . ALA A 1 79 ? 12.174 13.679 -13.700 1.00 47.47 79 ALA A O 1
ATOM 573 N N . ALA A 1 80 ? 12.218 15.424 -12.281 1.00 46.59 80 ALA A N 1
ATOM 574 C CA . ALA A 1 80 ? 12.312 16.513 -13.238 1.00 46.59 80 ALA A CA 1
ATOM 575 C C . ALA A 1 80 ? 12.594 17.800 -12.452 1.00 46.59 80 ALA A C 1
ATOM 577 O O . ALA A 1 80 ? 11.646 18.455 -12.015 1.00 46.59 80 ALA A O 1
ATOM 578 N N . PRO A 1 81 ? 13.863 18.201 -12.252 1.00 55.34 81 PRO A N 1
ATOM 579 C CA . PRO A 1 81 ? 14.113 19.631 -12.262 1.00 55.34 81 PRO A CA 1
ATOM 580 C C . PRO A 1 81 ? 13.683 20.127 -13.658 1.00 55.34 81 PRO A C 1
ATOM 582 O O . PRO A 1 81 ? 14.159 19.563 -14.651 1.00 55.34 81 PRO A O 1
ATOM 585 N N . PRO A 1 82 ? 12.772 21.112 -13.805 1.00 55.25 82 PRO A N 1
ATOM 586 C CA . PRO A 1 82 ? 12.837 21.922 -15.011 1.00 55.25 82 PRO A CA 1
ATOM 587 C C . PRO A 1 82 ? 14.271 22.444 -15.082 1.00 55.25 82 PRO A C 1
ATOM 589 O O . PRO A 1 82 ? 14.831 22.837 -14.057 1.00 55.25 82 PRO A O 1
ATOM 592 N N . ALA A 1 83 ? 14.872 22.299 -16.262 1.00 60.31 83 ALA A N 1
ATOM 593 C CA . ALA A 1 83 ? 16.210 22.774 -16.534 1.00 60.31 83 ALA A CA 1
ATOM 594 C C . ALA A 1 83 ? 16.358 24.180 -15.959 1.00 60.31 83 ALA A C 1
ATOM 596 O O . ALA A 1 83 ? 15.477 25.025 -16.109 1.00 60.31 83 ALA A O 1
ATOM 597 N N . ASP A 1 84 ? 17.452 24.330 -15.238 1.00 57.12 84 ASP A N 1
ATOM 598 C CA . ASP A 1 84 ? 18.071 25.590 -14.928 1.00 57.12 84 ASP A CA 1
ATOM 599 C C . ASP A 1 84 ? 17.929 26.557 -16.123 1.00 57.12 84 ASP A C 1
ATOM 601 O O . ASP A 1 84 ? 18.378 26.259 -17.230 1.00 57.12 84 ASP A O 1
ATOM 605 N N . ASP A 1 85 ? 17.196 27.647 -15.903 1.00 58.03 85 ASP A N 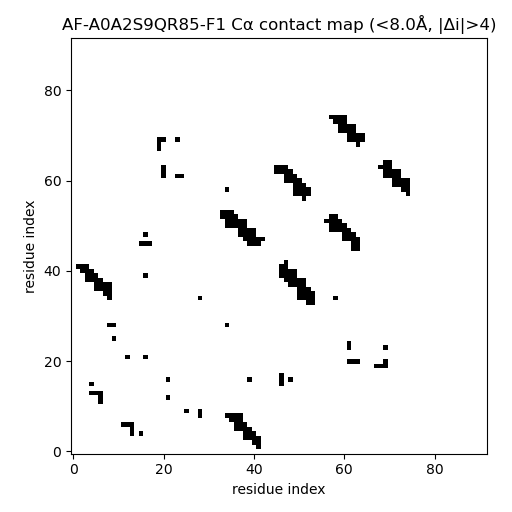1
ATOM 606 C CA . ASP A 1 85 ? 17.296 28.858 -16.711 1.00 58.03 85 ASP A CA 1
ATOM 607 C C . ASP A 1 85 ? 18.148 29.821 -15.865 1.00 58.03 85 ASP A C 1
ATOM 609 O O . ASP A 1 85 ? 17.655 30.781 -15.268 1.00 58.03 85 ASP A O 1
ATOM 613 N N . GLU A 1 86 ? 19.427 29.475 -15.677 1.00 62.25 86 GLU A N 1
ATOM 614 C CA . GLU A 1 86 ? 20.487 30.459 -15.479 1.00 62.25 86 GLU A CA 1
ATOM 615 C C . GLU A 1 86 ? 20.533 31.330 -16.740 1.00 62.25 86 GLU A C 1
ATOM 617 O O . GLU A 1 86 ? 21.259 31.038 -17.683 1.00 62.25 86 GLU A O 1
ATOM 622 N N . ASP A 1 87 ? 19.779 32.425 -16.746 1.00 57.56 87 ASP A N 1
ATOM 623 C CA . ASP A 1 87 ? 20.160 33.624 -17.490 1.00 57.56 87 ASP A CA 1
ATOM 624 C C . ASP A 1 87 ? 19.762 34.866 -16.665 1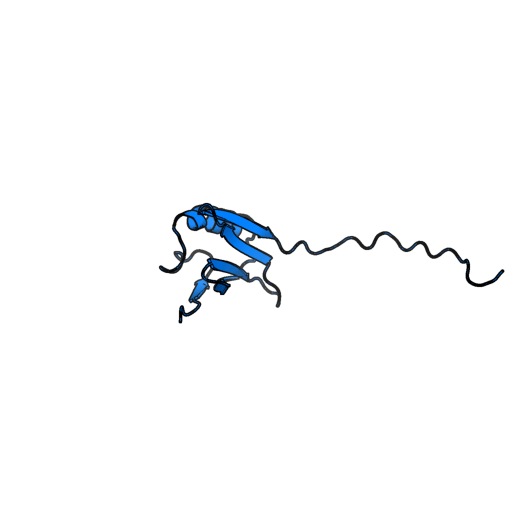.00 57.56 87 ASP A C 1
ATOM 626 O O . ASP A 1 87 ? 18.670 35.420 -16.745 1.00 57.56 87 ASP A O 1
ATOM 630 N N . ASP A 1 88 ? 20.672 35.221 -15.753 1.00 60.69 88 ASP A N 1
ATOM 631 C CA . ASP A 1 88 ? 21.277 36.558 -15.717 1.00 60.69 88 ASP A CA 1
ATOM 632 C C . ASP A 1 88 ? 20.320 37.780 -15.790 1.00 60.69 88 ASP A C 1
ATOM 634 O O . ASP A 1 88 ? 20.316 38.535 -16.755 1.00 60.69 88 ASP A O 1
ATOM 638 N N . ASP A 1 89 ? 19.545 38.046 -14.726 1.00 63.50 89 ASP A N 1
ATOM 639 C CA . ASP A 1 89 ? 18.863 39.350 -14.527 1.00 63.50 89 ASP A CA 1
ATOM 640 C C . ASP A 1 89 ? 19.045 39.882 -13.089 1.00 63.50 89 ASP A C 1
ATOM 642 O O . ASP A 1 89 ? 18.131 40.378 -12.436 1.00 63.50 89 ASP A O 1
ATOM 646 N N . TRP A 1 90 ? 20.257 39.730 -12.541 1.00 69.31 90 TRP A N 1
ATOM 647 C CA . TRP A 1 90 ? 20.644 40.333 -11.252 1.00 69.31 90 TRP A CA 1
ATOM 648 C C . TRP A 1 90 ? 21.702 41.438 -11.373 1.00 69.31 90 TRP A C 1
ATOM 650 O O . TRP A 1 90 ? 22.216 41.905 -10.352 1.00 69.31 90 TRP A O 1
ATOM 660 N N . LEU A 1 91 ? 22.014 41.909 -12.589 1.00 58.62 91 LEU A N 1
ATOM 661 C CA . LEU A 1 91 ? 22.854 43.095 -12.771 1.00 58.62 91 LEU A CA 1
ATOM 662 C C . LEU A 1 91 ? 22.621 43.836 -14.106 1.00 58.62 91 LEU A C 1
ATOM 664 O O . LEU A 1 91 ? 23.467 43.814 -14.997 1.00 58.62 91 LEU A O 1
ATOM 668 N N . THR A 1 92 ? 21.521 44.584 -14.206 1.00 59.72 92 THR A N 1
ATOM 669 C CA . THR A 1 92 ? 21.429 45.797 -15.044 1.00 59.72 92 THR A CA 1
ATOM 670 C C . THR A 1 92 ? 20.535 46.843 -14.394 1.00 59.72 92 THR A C 1
ATOM 672 O O . THR A 1 92 ? 19.684 46.488 -13.553 1.00 59.72 92 THR A O 1
#

Mean predicted aligned error: 9.22 Å

pLDDT: mean 83.26, std 14.02, range [46.59, 95.31]